Protein AF-A0A957YK03-F1 (afdb_monomer_lite)

Radius of gyration: 10.9 Å; chains: 1; bounding box: 25×27×26 Å

Sequence (64 aa):
VILMDLDPPALNGLEATSFCSAPVIILTSFQLSDITWSLREIGASACITKPLTAQSLERALAVA

pLDDT: mean 91.55, std 4.52, range [75.5, 96.94]

Secondary structure (DSSP, 8-state):
-EEEESS-TTS-HHHHHTT-SS-EEEEESS-GGG--S-HHHHTEEEEEESSP-HHHHHHHHTT-

Foldseek 3Di:
DAEFEQDDPPDGSLVVLVVDPDAYEYEYQDDPVVDPDDCVVSVHQYYDYPPDDPVNVVVSVVRD

Structure (mmCIF, N/CA/C/O backbone):
data_AF-A0A957YK03-F1
#
_entry.id   AF-A0A957YK03-F1
#
loop_
_atom_site.group_PDB
_atom_site.id
_atom_site.type_symbol
_atom_site.label_atom_id
_atom_site.label_alt_id
_atom_site.label_comp_id
_atom_site.label_asym_id
_atom_site.label_entity_id
_atom_site.label_seq_id
_atom_site.pdbx_PDB_ins_code
_atom_site.Cartn_x
_atom_site.Cartn_y
_atom_site.Cartn_z
_atom_site.occupancy
_atom_site.B_iso_or_equiv
_atom_site.auth_seq_id
_atom_site.auth_comp_id
_atom_site.auth_asym_id
_atom_site.auth_atom_id
_atom_site.pdbx_PDB_model_num
ATOM 1 N N . VAL A 1 1 ? -3.522 -9.287 3.990 1.00 93.12 1 VAL A N 1
ATOM 2 C CA . VAL A 1 1 ? -3.098 -7.941 3.550 1.00 93.12 1 VAL A CA 1
ATOM 3 C C . VAL A 1 1 ? -1.617 -7.979 3.224 1.00 93.12 1 VAL A C 1
ATOM 5 O O . VAL A 1 1 ? -0.872 -8.601 3.975 1.00 93.12 1 VAL A O 1
ATOM 8 N N . ILE A 1 2 ? -1.209 -7.362 2.120 1.00 96.00 2 ILE A N 1
ATOM 9 C CA . ILE A 1 2 ? 0.188 -7.183 1.711 1.00 96.00 2 ILE A CA 1
ATOM 10 C C . ILE A 1 2 ? 0.540 -5.708 1.897 1.00 96.00 2 ILE A C 1
ATOM 12 O O . ILE A 1 2 ? -0.195 -4.836 1.439 1.00 96.00 2 ILE A O 1
ATOM 16 N N . LEU A 1 3 ? 1.658 -5.431 2.567 1.00 95.31 3 LEU A N 1
ATOM 17 C CA . LEU A 1 3 ? 2.249 -4.095 2.595 1.00 95.31 3 LEU A CA 1
ATOM 18 C C . LEU A 1 3 ? 3.264 -4.011 1.460 1.00 95.31 3 LEU A C 1
ATOM 20 O O . LEU A 1 3 ? 4.227 -4.778 1.444 1.00 95.31 3 LEU A O 1
ATOM 24 N N . MET A 1 4 ? 3.029 -3.117 0.509 1.00 95.06 4 MET A N 1
ATOM 25 C CA . MET A 1 4 ? 3.811 -3.019 -0.716 1.00 95.06 4 MET A CA 1
ATOM 26 C C . MET A 1 4 ? 4.521 -1.678 -0.777 1.00 95.06 4 MET A C 1
ATOM 28 O O . MET A 1 4 ? 3.879 -0.634 -0.760 1.00 95.06 4 MET A O 1
ATOM 32 N N . ASP A 1 5 ? 5.848 -1.702 -0.842 1.00 94.12 5 ASP A N 1
ATOM 33 C CA . ASP A 1 5 ? 6.607 -0.497 -1.162 1.00 94.12 5 ASP A CA 1
ATOM 34 C C . ASP A 1 5 ? 6.262 -0.035 -2.583 1.00 94.12 5 ASP A C 1
ATOM 36 O O . ASP A 1 5 ? 6.143 -0.873 -3.477 1.00 94.12 5 ASP A O 1
ATOM 40 N N . LEU A 1 6 ? 6.083 1.271 -2.783 1.00 92.31 6 LEU A N 1
ATOM 41 C CA . LEU A 1 6 ? 5.816 1.845 -4.099 1.00 9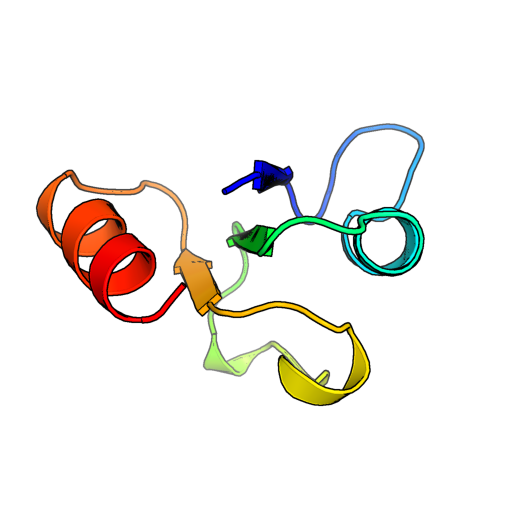2.31 6 LEU A CA 1
ATOM 42 C C . LEU A 1 6 ? 7.056 1.806 -5.002 1.00 92.31 6 LEU A C 1
ATOM 44 O O . LEU A 1 6 ? 6.935 1.459 -6.174 1.00 92.31 6 LEU A O 1
ATOM 48 N N . ASP A 1 7 ? 8.232 2.094 -4.440 1.00 89.31 7 ASP A N 1
ATOM 49 C CA . ASP A 1 7 ? 9.494 2.192 -5.184 1.00 89.31 7 ASP A CA 1
ATOM 50 C C . ASP A 1 7 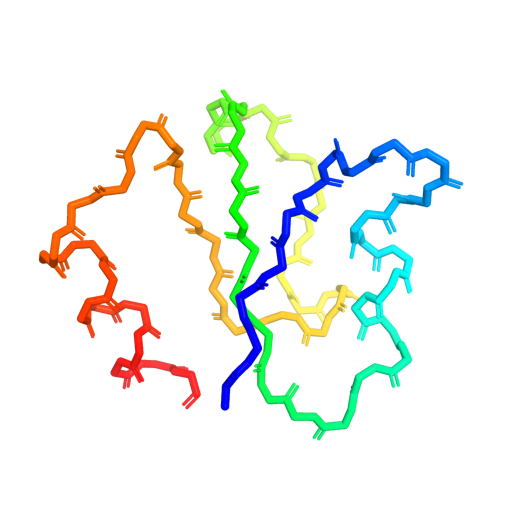? 10.546 1.175 -4.689 1.00 89.31 7 ASP A C 1
ATOM 52 O O . ASP A 1 7 ? 11.622 1.568 -4.218 1.00 89.31 7 ASP A O 1
ATOM 56 N N . PRO A 1 8 ? 10.279 -0.147 -4.750 1.00 83.38 8 PRO A N 1
ATOM 57 C CA . PRO A 1 8 ? 11.317 -1.127 -4.491 1.00 83.38 8 PRO A CA 1
ATOM 58 C C . PRO A 1 8 ? 12.371 -1.109 -5.613 1.00 83.38 8 PRO A C 1
ATOM 60 O O . PRO A 1 8 ? 12.073 -0.796 -6.769 1.00 83.38 8 PRO A O 1
ATOM 63 N N . PRO A 1 9 ? 13.630 -1.476 -5.317 1.00 75.50 9 PRO A N 1
ATOM 64 C CA . PRO A 1 9 ? 14.633 -1.618 -6.360 1.00 75.50 9 PRO A CA 1
ATOM 65 C C . PRO A 1 9 ? 14.211 -2.725 -7.342 1.00 75.50 9 PRO A C 1
ATOM 67 O O . PRO A 1 9 ? 13.854 -3.825 -6.927 1.00 75.50 9 PRO A O 1
ATOM 70 N N . ALA A 1 10 ? 14.310 -2.430 -8.640 1.00 81.25 10 ALA A N 1
ATOM 71 C CA . ALA A 1 10 ? 14.076 -3.323 -9.785 1.00 81.25 10 ALA A CA 1
ATOM 72 C C . ALA A 1 10 ? 12.623 -3.630 -10.205 1.00 81.25 10 A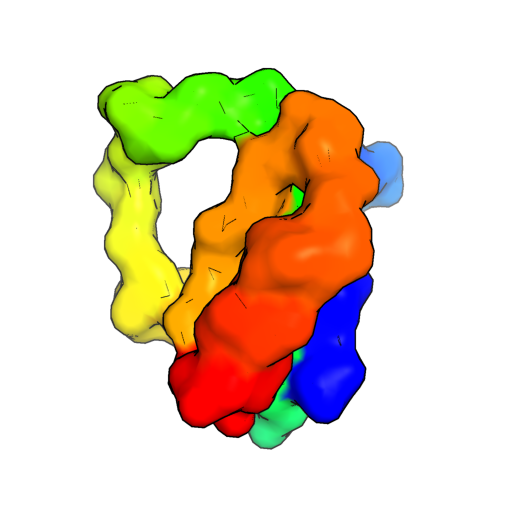LA A C 1
ATOM 74 O O . ALA A 1 10 ? 12.445 -4.090 -11.331 1.00 81.25 10 ALA A O 1
ATOM 75 N N . LEU A 1 11 ? 11.600 -3.359 -9.391 1.00 80.44 11 LEU A N 1
ATOM 76 C CA . LEU A 1 11 ? 10.196 -3.571 -9.776 1.00 80.44 11 LEU A CA 1
ATOM 77 C C . LEU A 1 11 ? 9.337 -2.409 -9.287 1.00 80.44 11 LEU A C 1
ATOM 79 O O . LEU A 1 11 ? 9.475 -1.995 -8.146 1.00 80.44 11 LEU A O 1
ATOM 83 N N . ASN A 1 12 ? 8.433 -1.899 -10.119 1.00 86.31 12 ASN A N 1
ATOM 84 C CA . ASN A 1 12 ? 7.490 -0.875 -9.684 1.00 86.31 12 ASN A CA 1
ATOM 85 C C . ASN A 1 12 ? 6.411 -1.510 -8.783 1.00 86.31 12 ASN A C 1
ATOM 87 O O . ASN A 1 12 ? 5.761 -2.481 -9.180 1.00 86.31 12 ASN A O 1
ATOM 91 N N . GLY A 1 13 ? 6.190 -0.967 -7.582 1.00 85.25 13 GLY A N 1
ATOM 92 C CA . GLY A 1 13 ? 5.185 -1.474 -6.642 1.00 85.25 13 GLY A CA 1
ATOM 93 C C . GLY A 1 13 ? 3.754 -1.445 -7.193 1.00 85.25 13 GLY A C 1
ATOM 94 O O . GLY A 1 13 ? 2.937 -2.303 -6.865 1.00 85.25 13 GLY A O 1
ATOM 95 N N . LEU A 1 14 ? 3.441 -0.516 -8.097 1.00 90.62 14 LEU A N 1
ATOM 96 C CA . LEU A 1 14 ? 2.142 -0.472 -8.776 1.00 90.62 14 LEU A CA 1
ATOM 97 C C . LEU A 1 14 ? 1.954 -1.672 -9.701 1.00 90.62 14 LEU A C 1
ATOM 99 O O . LEU A 1 14 ? 0.907 -2.313 -9.676 1.00 90.62 14 LEU A O 1
ATOM 103 N N . GLU A 1 15 ? 2.979 -2.015 -10.481 1.00 90.81 15 GLU A N 1
ATOM 104 C CA . GLU A 1 15 ? 2.939 -3.189 -11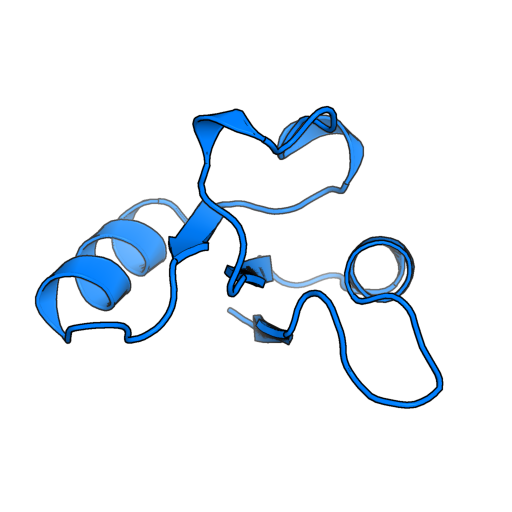.357 1.00 90.81 15 GLU A CA 1
ATOM 105 C C . GLU A 1 15 ? 2.836 -4.469 -10.523 1.00 90.81 15 GLU A C 1
ATOM 107 O O . GLU A 1 15 ? 2.006 -5.333 -10.811 1.00 90.81 15 GLU A O 1
ATOM 112 N N . ALA A 1 16 ? 3.605 -4.553 -9.432 1.00 91.62 16 ALA A N 1
ATOM 113 C CA . ALA A 1 16 ? 3.571 -5.668 -8.489 1.00 91.62 16 ALA A CA 1
ATOM 114 C C . ALA A 1 16 ? 2.173 -5.898 -7.879 1.00 91.62 16 ALA A C 1
ATOM 116 O O . ALA A 1 16 ? 1.775 -7.044 -7.649 1.00 91.62 16 ALA A O 1
ATOM 117 N N . THR A 1 17 ? 1.404 -4.824 -7.668 1.00 93.38 17 THR A N 1
ATOM 118 C CA . THR A 1 17 ? 0.045 -4.888 -7.105 1.00 93.38 17 THR A CA 1
ATOM 119 C C . THR A 1 17 ? -0.894 -5.699 -7.998 1.00 93.38 17 THR A C 1
ATOM 121 O O . THR A 1 17 ? -1.678 -6.498 -7.491 1.00 93.38 17 THR A O 1
ATOM 124 N N . SER A 1 18 ? -0.759 -5.589 -9.323 1.00 90.00 18 SER A N 1
ATOM 125 C CA . SER A 1 18 ? -1.620 -6.302 -10.280 1.00 90.00 18 SER A CA 1
ATOM 126 C C . SER A 1 18 ? -1.494 -7.832 -10.229 1.00 90.00 18 SER A C 1
ATOM 128 O O . SER A 1 18 ? -2.405 -8.544 -10.651 1.00 90.00 18 SER A O 1
ATOM 130 N N . PHE A 1 19 ? -0.394 -8.353 -9.676 1.00 91.06 19 PHE A N 1
ATOM 131 C CA . PHE A 1 19 ? -0.162 -9.791 -9.506 1.00 91.06 19 PHE A CA 1
ATOM 132 C C . PHE A 1 19 ? -0.658 -10.327 -8.157 1.00 91.06 19 PHE A C 1
ATOM 134 O O . PHE A 1 19 ? -0.580 -11.530 -7.899 1.00 91.06 19 PHE A O 1
ATOM 141 N N . CYS A 1 20 ? -1.147 -9.455 -7.275 1.00 92.12 20 CYS A N 1
ATOM 142 C CA . CYS A 1 20 ? -1.585 -9.823 -5.937 1.00 92.12 20 CYS A CA 1
ATOM 143 C C . CYS A 1 20 ? -3.077 -10.173 -5.919 1.00 92.12 20 CYS A C 1
ATOM 145 O O . CYS A 1 20 ? -3.922 -9.398 -6.352 1.00 92.12 20 CYS A O 1
ATOM 147 N N . SER A 1 21 ? -3.420 -11.324 -5.338 1.00 93.25 21 SER A N 1
ATOM 148 C CA . SER A 1 21 ? -4.816 -11.718 -5.094 1.00 93.25 21 SER A CA 1
ATOM 149 C C . SER A 1 21 ? -5.332 -11.313 -3.707 1.00 93.25 21 SER A C 1
ATOM 151 O O . SER A 1 21 ? -6.512 -11.486 -3.412 1.00 93.25 21 SER A O 1
ATOM 153 N N . ALA A 1 22 ? -4.449 -10.829 -2.830 1.00 94.75 22 ALA A N 1
ATOM 154 C CA . ALA A 1 22 ? -4.781 -10.354 -1.489 1.00 94.75 22 ALA A CA 1
ATOM 155 C C . ALA A 1 22 ? -4.833 -8.816 -1.459 1.00 94.75 22 ALA A C 1
ATOM 157 O O . ALA A 1 22 ? -4.102 -8.194 -2.226 1.00 94.75 22 ALA A O 1
ATOM 158 N N . PRO A 1 23 ? -5.604 -8.198 -0.539 1.00 95.62 23 PRO A N 1
ATOM 159 C CA . PRO A 1 23 ? -5.636 -6.745 -0.387 1.00 95.62 23 PRO A CA 1
ATOM 160 C C . PRO A 1 23 ? -4.245 -6.137 -0.211 1.00 95.62 23 PRO A C 1
ATOM 162 O O . PRO A 1 23 ? -3.477 -6.594 0.647 1.00 95.62 23 PRO A O 1
ATOM 165 N N . VAL A 1 24 ? -3.941 -5.106 -1.000 1.00 96.94 24 VAL A N 1
ATOM 166 C CA . VAL A 1 24 ? -2.643 -4.419 -1.005 1.00 96.94 24 VAL A CA 1
ATOM 167 C C . VAL A 1 24 ? -2.775 -3.028 -0.394 1.00 96.94 24 VAL A C 1
ATOM 169 O O . VAL A 1 24 ? -3.663 -2.256 -0.751 1.00 96.94 24 VAL A O 1
ATOM 172 N N . ILE A 1 25 ? -1.860 -2.697 0.512 1.00 96.81 25 ILE A N 1
ATOM 173 C CA . ILE A 1 25 ? -1.659 -1.346 1.037 1.00 96.81 25 ILE A CA 1
ATOM 174 C C . ILE A 1 25 ? -0.315 -0.842 0.509 1.00 96.81 25 ILE A C 1
ATOM 176 O O . ILE A 1 25 ? 0.729 -1.416 0.825 1.00 96.81 25 ILE A O 1
ATOM 180 N N . ILE A 1 26 ? -0.340 0.235 -0.274 1.00 95.50 26 ILE A N 1
ATOM 181 C CA . ILE A 1 26 ? 0.858 0.871 -0.834 1.00 95.50 26 ILE A CA 1
ATOM 182 C C . ILE A 1 26 ? 1.537 1.737 0.235 1.00 95.50 26 ILE A C 1
ATOM 184 O O . ILE A 1 26 ? 0.877 2.519 0.920 1.00 95.50 26 ILE A O 1
ATOM 188 N N . LEU A 1 27 ? 2.861 1.657 0.334 1.00 95.25 27 LEU A N 1
ATOM 189 C CA . LEU A 1 27 ? 3.709 2.499 1.173 1.00 95.25 27 LEU A CA 1
ATOM 190 C C . LEU A 1 27 ? 4.562 3.403 0.281 1.00 95.25 27 LEU A C 1
ATOM 192 O O . LEU A 1 27 ? 5.400 2.914 -0.472 1.00 95.25 27 LEU A O 1
ATOM 196 N N . THR A 1 28 ? 4.400 4.717 0.393 1.00 93.62 28 THR A N 1
ATOM 197 C CA . THR A 1 28 ? 5.064 5.694 -0.487 1.00 93.62 28 THR A CA 1
ATOM 198 C C . THR A 1 28 ? 5.879 6.719 0.295 1.00 93.62 28 THR A C 1
ATOM 200 O O . THR A 1 28 ? 5.528 7.064 1.419 1.00 93.62 28 THR A O 1
ATOM 203 N N . SER A 1 29 ? 6.966 7.232 -0.283 1.00 92.88 29 SER A N 1
ATOM 204 C CA . SER A 1 29 ? 7.648 8.442 0.209 1.00 92.88 29 SER A CA 1
ATOM 205 C C . SER A 1 29 ? 7.122 9.735 -0.420 1.00 92.88 29 SER A C 1
ATOM 207 O O . SER A 1 29 ? 7.471 10.816 0.051 1.00 92.88 29 SER A O 1
ATOM 209 N N . PHE A 1 30 ? 6.304 9.646 -1.471 1.00 89.69 30 PHE A N 1
ATOM 210 C CA . PHE A 1 30 ? 5.691 10.813 -2.104 1.00 89.69 30 PHE A CA 1
ATOM 211 C C . PHE A 1 30 ? 4.579 11.394 -1.239 1.00 89.69 30 PHE A C 1
ATOM 213 O O . PHE A 1 30 ? 3.941 10.680 -0.466 1.00 89.69 30 PHE A O 1
ATOM 220 N N . GLN A 1 31 ? 4.301 12.688 -1.400 1.00 87.19 31 GLN A N 1
ATOM 221 C CA . GLN A 1 31 ? 3.071 13.250 -0.857 1.00 87.19 31 GLN A CA 1
ATOM 222 C C . GLN A 1 31 ? 1.879 12.668 -1.619 1.00 87.19 31 GLN A C 1
ATOM 224 O O . GLN A 1 31 ? 1.938 12.483 -2.833 1.00 87.19 31 GLN A O 1
ATOM 229 N N . LEU A 1 32 ? 0.772 12.404 -0.921 1.00 84.56 32 LEU A N 1
ATOM 230 C CA . LEU A 1 32 ? -0.435 11.870 -1.565 1.00 84.56 32 LEU A CA 1
ATOM 231 C C . LEU A 1 32 ? -0.995 12.818 -2.639 1.00 84.56 32 LEU A C 1
ATOM 233 O O . LEU A 1 32 ? -1.648 12.356 -3.565 1.00 84.56 32 LEU A O 1
ATOM 237 N N . SER A 1 33 ? -0.721 14.124 -2.533 1.00 86.56 33 SER A N 1
ATOM 238 C CA . SER A 1 33 ? -1.077 15.128 -3.544 1.00 86.56 33 SER A CA 1
ATOM 239 C C . SER A 1 33 ? -0.362 14.944 -4.879 1.00 86.56 33 SER A C 1
ATOM 241 O O . SER A 1 33 ? -0.861 15.412 -5.898 1.00 86.56 33 SER A O 1
ATOM 243 N N . ASP A 1 34 ? 0.796 14.286 -4.870 1.00 87.12 34 ASP A N 1
ATOM 244 C CA . ASP A 1 34 ? 1.666 14.144 -6.040 1.00 87.12 34 ASP A CA 1
ATOM 245 C C . ASP A 1 34 ? 1.376 12.837 -6.796 1.00 87.12 34 ASP A C 1
ATOM 247 O O . ASP A 1 34 ? 1.926 12.578 -7.866 1.00 87.12 34 ASP A O 1
ATOM 251 N N . ILE A 1 35 ? 0.497 12.002 -6.237 1.00 86.06 35 ILE A N 1
ATOM 252 C CA . ILE A 1 35 ? 0.057 10.747 -6.830 1.00 86.06 35 ILE A CA 1
ATOM 253 C C . ILE A 1 35 ? -0.988 11.038 -7.906 1.00 86.06 35 ILE A C 1
ATOM 255 O O . ILE A 1 35 ? -2.044 11.607 -7.639 1.00 86.06 35 ILE A O 1
ATOM 259 N N . THR A 1 36 ? -0.707 10.597 -9.128 1.00 87.94 36 THR A N 1
ATOM 260 C CA . THR A 1 36 ? -1.601 10.767 -10.282 1.00 87.94 36 THR A CA 1
ATOM 261 C C . THR A 1 36 ? -2.462 9.539 -10.579 1.00 87.94 36 THR A C 1
ATOM 263 O O . THR A 1 36 ? -3.417 9.638 -11.344 1.00 87.94 36 THR A O 1
ATOM 266 N N . TRP A 1 37 ? -2.138 8.387 -9.988 1.00 89.25 37 TRP A N 1
ATOM 267 C CA . TRP A 1 37 ? -2.871 7.131 -10.147 1.00 89.25 37 TRP A CA 1
ATOM 268 C C . TRP A 1 37 ? -3.971 6.984 -9.091 1.00 89.25 37 TRP A C 1
ATOM 270 O O . TRP A 1 37 ? -3.880 7.539 -7.995 1.00 89.25 37 TRP A O 1
ATOM 280 N N . SER A 1 38 ? -5.008 6.195 -9.382 1.00 90.88 38 SER A N 1
ATOM 281 C CA . SER A 1 38 ? -6.037 5.866 -8.390 1.00 90.88 38 SER A CA 1
ATOM 282 C C . SER A 1 38 ? -5.842 4.471 -7.790 1.00 90.88 38 SER A C 1
ATOM 284 O O . SER A 1 38 ? -5.479 3.522 -8.481 1.00 90.88 38 SER A O 1
ATOM 286 N N . LEU A 1 39 ? -6.142 4.324 -6.493 1.00 91.12 39 LEU A N 1
ATOM 287 C CA . LEU A 1 39 ? -6.102 3.038 -5.773 1.00 91.12 39 LEU A CA 1
ATOM 288 C C . LEU A 1 39 ? -6.900 1.937 -6.489 1.00 91.12 39 LEU A C 1
ATOM 290 O O . LEU A 1 39 ? -6.465 0.791 -6.575 1.00 91.12 39 LEU A O 1
ATOM 294 N N . ARG A 1 40 ? -8.054 2.313 -7.050 1.00 88.19 40 ARG A N 1
ATOM 295 C CA . ARG A 1 40 ? -8.950 1.401 -7.763 1.00 88.19 40 ARG A CA 1
ATOM 296 C C . ARG A 1 40 ? -8.337 0.867 -9.055 1.00 88.19 40 ARG A C 1
ATOM 298 O O . ARG A 1 40 ? -8.528 -0.306 -9.351 1.00 88.19 40 ARG A O 1
ATOM 305 N N . GLU A 1 41 ? -7.643 1.707 -9.819 1.00 89.00 41 GLU A N 1
ATOM 306 C CA . GLU A 1 41 ? -7.002 1.294 -11.077 1.00 89.00 41 GLU A CA 1
ATOM 307 C C . GLU A 1 41 ? -5.867 0.305 -10.834 1.00 89.00 41 GLU A C 1
ATOM 309 O O . GLU A 1 41 ? -5.700 -0.634 -11.606 1.00 89.00 41 GLU A O 1
ATOM 314 N N . ILE A 1 42 ? -5.123 0.490 -9.743 1.00 91.00 42 ILE A N 1
ATOM 315 C CA . ILE A 1 42 ? -3.980 -0.365 -9.411 1.00 91.00 42 ILE A CA 1
ATOM 316 C C . ILE A 1 42 ? -4.375 -1.611 -8.609 1.00 91.00 42 ILE A C 1
ATOM 318 O O . ILE A 1 42 ? -3.549 -2.496 -8.435 1.00 91.00 42 ILE A O 1
ATOM 322 N N . GLY A 1 43 ? -5.619 -1.699 -8.122 1.00 91.81 43 GLY A N 1
ATOM 323 C CA . GLY A 1 43 ? -6.096 -2.820 -7.303 1.00 91.81 43 GLY A CA 1
ATOM 324 C C . GLY A 1 43 ? -5.649 -2.772 -5.836 1.00 91.81 43 GLY A C 1
ATOM 325 O O . GLY A 1 43 ? -5.631 -3.803 -5.168 1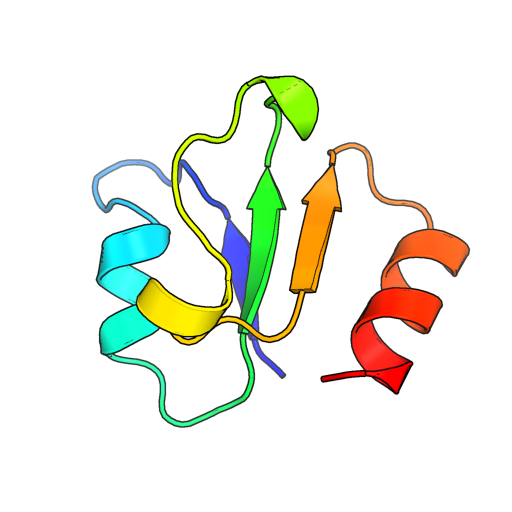.00 91.81 43 GLY A O 1
ATOM 326 N N . ALA A 1 44 ? -5.292 -1.593 -5.324 1.00 95.00 44 ALA A N 1
ATOM 327 C CA . ALA A 1 44 ? -4.902 -1.395 -3.931 1.00 95.00 44 ALA A CA 1
ATOM 328 C C . ALA A 1 44 ? -6.084 -0.924 -3.071 1.00 95.00 44 ALA A C 1
ATOM 330 O O . ALA A 1 44 ? -6.951 -0.176 -3.525 1.00 95.00 44 ALA A O 1
ATOM 331 N N . SER A 1 45 ? -6.086 -1.312 -1.797 1.00 95.94 45 SER A N 1
ATOM 332 C CA . SER A 1 45 ? -7.117 -0.919 -0.830 1.00 95.94 45 SER A CA 1
ATOM 333 C C . SER A 1 45 ? -6.805 0.413 -0.146 1.00 95.94 45 SER A C 1
ATOM 335 O O . SER A 1 45 ? -7.713 1.168 0.192 1.00 95.94 45 SER A O 1
ATOM 337 N N . ALA A 1 46 ? -5.522 0.727 0.063 1.00 95.12 46 ALA A N 1
ATOM 338 C CA . ALA A 1 46 ? -5.091 1.965 0.711 1.00 95.12 46 ALA A CA 1
ATOM 339 C C . ALA A 1 46 ? -3.672 2.378 0.289 1.00 95.12 46 ALA A C 1
ATOM 341 O O . ALA A 1 46 ? -2.891 1.563 -0.202 1.00 95.12 46 ALA A O 1
ATOM 342 N N . CYS A 1 47 ? -3.326 3.647 0.522 1.00 94.94 47 CYS A N 1
ATOM 343 C CA . CYS A 1 47 ? -1.969 4.175 0.381 1.00 94.94 47 CYS A CA 1
ATOM 344 C C . CYS A 1 47 ? -1.588 4.962 1.641 1.00 94.94 47 CYS A C 1
ATOM 346 O O . CYS A 1 47 ? -2.388 5.751 2.147 1.00 94.94 47 CYS A O 1
ATOM 348 N N . ILE A 1 48 ? -0.378 4.736 2.153 1.00 95.25 48 ILE A N 1
ATOM 349 C CA . ILE A 1 48 ? 0.160 5.375 3.357 1.00 95.25 48 ILE A CA 1
ATOM 350 C C . ILE A 1 48 ? 1.502 6.024 3.023 1.00 95.25 48 ILE A C 1
ATOM 352 O O . ILE A 1 48 ? 2.374 5.402 2.412 1.00 95.25 48 ILE A O 1
ATOM 356 N N . THR A 1 49 ? 1.695 7.259 3.478 1.00 95.31 49 THR A N 1
ATOM 357 C CA . THR A 1 49 ? 2.984 7.948 3.405 1.00 95.31 49 THR A CA 1
ATOM 358 C C . THR A 1 49 ? 3.942 7.476 4.497 1.00 95.31 49 THR A C 1
ATOM 360 O O . THR A 1 49 ? 3.568 7.276 5.653 1.00 95.31 49 THR A O 1
ATOM 363 N N . LYS A 1 50 ? 5.210 7.304 4.132 1.00 94.00 50 LYS A N 1
ATOM 364 C CA . LYS A 1 50 ? 6.316 7.037 5.052 1.00 94.00 50 LYS A CA 1
ATOM 365 C C . LYS A 1 50 ? 6.769 8.356 5.714 1.00 94.00 50 LYS A C 1
ATOM 367 O O . LYS A 1 50 ? 6.781 9.385 5.039 1.00 94.00 50 LYS A O 1
ATOM 372 N N . PRO A 1 51 ? 7.215 8.338 6.985 1.00 93.94 51 PRO A N 1
ATOM 373 C CA . PRO A 1 51 ? 7.218 7.196 7.899 1.00 93.94 51 PRO A CA 1
ATOM 374 C C . PRO A 1 51 ? 5.802 6.857 8.385 1.00 93.94 51 PRO A C 1
ATOM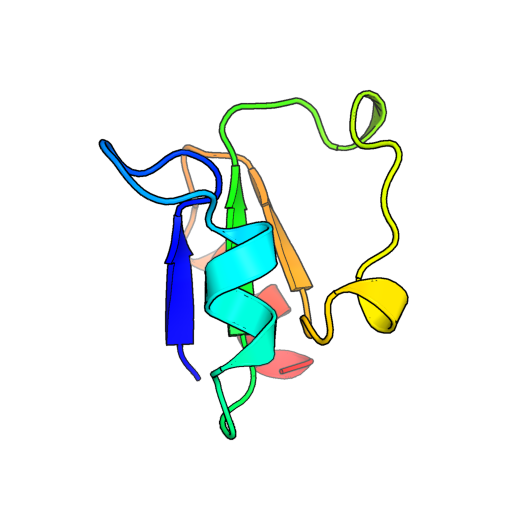 376 O O . PRO A 1 51 ? 5.025 7.742 8.737 1.00 93.94 51 PRO A O 1
ATOM 379 N N . LEU A 1 52 ? 5.482 5.562 8.440 1.00 91.81 52 LEU A N 1
ATOM 380 C CA . LEU A 1 52 ? 4.180 5.103 8.920 1.00 91.81 52 LEU A CA 1
ATOM 381 C C . LEU A 1 52 ? 4.125 5.088 10.453 1.00 91.81 52 LEU A C 1
ATOM 383 O O . LEU A 1 52 ? 5.092 4.737 11.129 1.00 91.81 52 LEU A O 1
ATOM 387 N N . THR A 1 53 ? 2.965 5.431 11.002 1.00 95.06 53 THR A N 1
ATOM 388 C CA . THR A 1 53 ? 2.647 5.274 12.428 1.00 95.06 53 THR A CA 1
ATOM 389 C C . THR A 1 53 ? 1.703 4.092 12.631 1.00 95.06 53 THR A C 1
ATOM 391 O O . THR A 1 53 ? 0.957 3.734 11.715 1.00 95.06 53 THR A O 1
ATOM 394 N N . ALA A 1 54 ? 1.663 3.525 13.842 1.00 95.88 54 ALA A N 1
ATOM 395 C CA . ALA A 1 54 ? 0.708 2.465 14.185 1.00 95.88 54 ALA A CA 1
ATOM 396 C C . ALA A 1 54 ? -0.740 2.871 13.850 1.00 95.88 54 ALA A C 1
ATOM 398 O O . ALA A 1 54 ? -1.443 2.144 13.159 1.00 95.88 54 ALA A O 1
ATOM 399 N N . GLN A 1 55 ? -1.133 4.101 14.197 1.00 96.38 55 GLN A N 1
ATOM 400 C CA . GLN A 1 55 ? -2.463 4.634 13.896 1.00 96.38 55 GLN A CA 1
ATOM 401 C C . GLN A 1 55 ? -2.749 4.756 12.387 1.00 96.38 55 GLN A C 1
ATOM 403 O O . GLN A 1 55 ? -3.887 4.587 11.946 1.00 96.38 55 GLN A O 1
ATOM 408 N N . SER A 1 56 ? -1.750 5.110 11.569 1.00 94.81 56 SER A N 1
ATOM 409 C CA . SER A 1 56 ? -1.925 5.153 10.109 1.00 94.81 56 SER A CA 1
ATOM 410 C C . SER A 1 56 ? -2.120 3.754 9.520 1.00 94.81 56 SER A C 1
ATOM 412 O O . SER A 1 56 ? -2.969 3.572 8.650 1.00 94.81 56 SER A O 1
ATOM 414 N N . LEU A 1 57 ? -1.400 2.765 10.055 1.00 95.38 57 LEU A N 1
ATOM 415 C CA . LEU A 1 57 ? -1.493 1.377 9.627 1.00 95.38 57 LEU A CA 1
ATOM 416 C C . LEU A 1 57 ? -2.823 0.744 10.048 1.00 95.38 57 LEU A C 1
ATOM 418 O O . LEU A 1 57 ? -3.486 0.133 9.220 1.00 95.38 57 LEU A O 1
ATOM 422 N N . GLU A 1 58 ? -3.252 0.939 11.294 1.00 96.56 58 GLU A N 1
ATOM 423 C CA . GLU A 1 58 ? -4.542 0.448 11.799 1.00 96.56 58 GLU A CA 1
ATOM 424 C C . GLU A 1 58 ? -5.717 0.964 10.964 1.00 96.56 58 GLU A C 1
ATOM 426 O O . GLU A 1 58 ? -6.595 0.191 10.582 1.00 96.56 58 GLU A O 1
ATOM 431 N N . ARG A 1 59 ? -5.709 2.256 10.611 1.00 95.31 59 ARG A N 1
ATOM 432 C CA . ARG A 1 59 ? -6.743 2.840 9.744 1.00 95.31 59 ARG A CA 1
ATOM 433 C C . ARG A 1 59 ? -6.759 2.215 8.354 1.00 95.31 59 ARG A C 1
ATOM 435 O O . ARG A 1 59 ? -7.836 1.967 7.825 1.00 95.31 59 ARG A O 1
ATOM 442 N N . ALA A 1 60 ? -5.590 1.961 7.773 1.00 94.50 60 ALA A N 1
ATOM 443 C CA . ALA A 1 60 ? -5.500 1.332 6.462 1.00 94.50 60 ALA A CA 1
ATOM 444 C C . ALA A 1 60 ? -5.929 -0.144 6.499 1.00 94.50 60 ALA A C 1
ATOM 446 O O . ALA A 1 60 ? -6.596 -0.606 5.583 1.00 94.50 60 ALA A O 1
ATOM 447 N N . LEU A 1 61 ? -5.607 -0.868 7.575 1.00 94.88 61 LEU A N 1
ATOM 448 C CA . LEU A 1 61 ? -6.034 -2.254 7.777 1.00 94.88 61 LEU A CA 1
ATOM 449 C C . LEU A 1 61 ? -7.550 -2.385 7.967 1.00 94.88 61 LEU A C 1
ATOM 451 O O . LEU A 1 61 ? -8.119 -3.387 7.555 1.00 94.88 61 LEU A O 1
ATOM 455 N N . ALA A 1 62 ? -8.209 -1.386 8.559 1.00 94.94 62 ALA A N 1
ATOM 456 C CA . ALA A 1 62 ? -9.659 -1.398 8.766 1.00 94.94 62 ALA A CA 1
ATOM 457 C C . ALA A 1 62 ? -10.478 -1.284 7.465 1.00 94.94 62 ALA A C 1
ATOM 459 O O . ALA A 1 62 ? -11.669 -1.590 7.472 1.00 94.94 62 ALA A O 1
ATOM 460 N N . VAL A 1 63 ? -9.859 -0.826 6.372 1.00 88.31 63 VAL A N 1
ATOM 461 C CA . VAL A 1 63 ? -10.498 -0.654 5.053 1.00 88.31 63 VAL A CA 1
ATOM 462 C C . VAL A 1 63 ? -9.952 -1.615 3.992 1.00 88.31 63 VAL A C 1
ATOM 464 O O . VAL A 1 63 ? -10.360 -1.525 2.835 1.00 88.31 63 VAL A O 1
ATOM 467 N N . ALA A 1 64 ? -9.008 -2.485 4.369 1.00 84.12 64 ALA A N 1
ATOM 468 C CA . ALA A 1 64 ? -8.318 -3.403 3.467 1.00 84.12 64 ALA A CA 1
ATOM 469 C C . ALA A 1 64 ? -9.048 -4.733 3.284 1.00 84.12 64 ALA A C 1
ATOM 471 O O . ALA A 1 64 ? -9.539 -5.302 4.284 1.00 84.12 64 ALA A O 1
#